Protein AF-A0A915BYB7-F1 (afdb_monomer)

Secondary structure (DSSP, 8-state):
-PPPTT------EEEEEE-TT--TTS---EEEEEEEPPGGG--SSSS-SS--------TTS--TT-EEESS---

Mean predicted aligned error: 6.9 Å

InterPro domains:
  IPR001534 Transthyretin-like [PTHR21700] (7-69)
  IPR038479 Transthyretin-like superfamily [G3DSA:2.60.40.3330] (2-64)

Organism: Parascaris univalens (NCBI:txid6257)

Solvent-accessible surface area (backbone atoms only — not comparable to full-atom values): 5312 Å² total; per-residue (Å²): 135,84,81,62,93,86,67,77,84,75,82,55,68,53,73,51,74,41,59,60,92,55,58,82,92,62,76,72,46,29,40,34,44,78,45,73,58,62,67,93,64,62,73,94,70,97,66,82,92,63,82,86,81,86,79,86,81,74,69,70,62,89,58,91,87,51,44,75,40,78,65,90,81,129

Radius of gyration: 16.03 Å; Cα contacts (8 Å, |Δi|>4): 72; chains: 1; bounding box: 40×24×39 Å

Sequence (74 aa):
QGRPINETTLTPVVRIYHKCDEDPKKDRGFRRIQFQIPSEYVFNGRTPRETYDMGTLNLQLIYPGEKREKHFVE

pLDDT: mean 85.03, std 12.53, range [40.09, 95.25]

Foldseek 3Di:
DDDDPPDPQDWDKDKDWAQPPHDPVPCQATKIDMDTDDSVQPDPDDDGPDDDDPDDDDPNDDDPPIDGDRDDDD

Structure (mmCIF, N/CA/C/O backbone):
data_AF-A0A915BYB7-F1
#
_entry.id   AF-A0A915BYB7-F1
#
loop_
_atom_site.group_PDB
_atom_site.id
_atom_site.type_symbol
_atom_site.label_atom_id
_atom_site.label_alt_id
_atom_site.label_comp_id
_atom_site.label_asym_id
_atom_site.label_entity_id
_atom_site.label_seq_id
_atom_site.pdbx_PDB_ins_code
_atom_s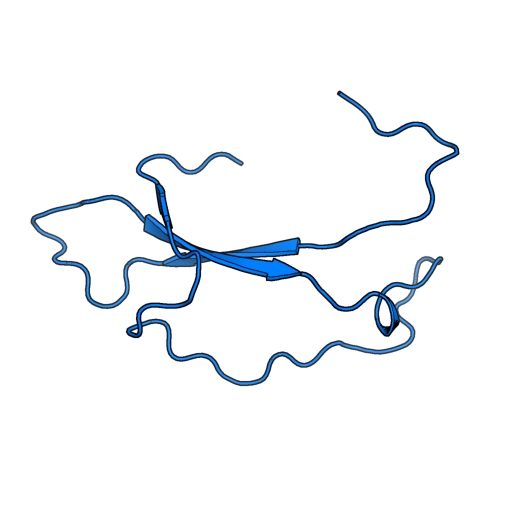ite.Cartn_x
_atom_site.Cartn_y
_atom_site.Cartn_z
_atom_site.occupancy
_atom_site.B_iso_or_equiv
_atom_site.auth_seq_id
_atom_site.auth_comp_id
_atom_site.auth_asym_id
_atom_site.auth_atom_id
_atom_site.pdbx_PDB_model_num
ATOM 1 N N . GLN A 1 1 ? 17.369 15.922 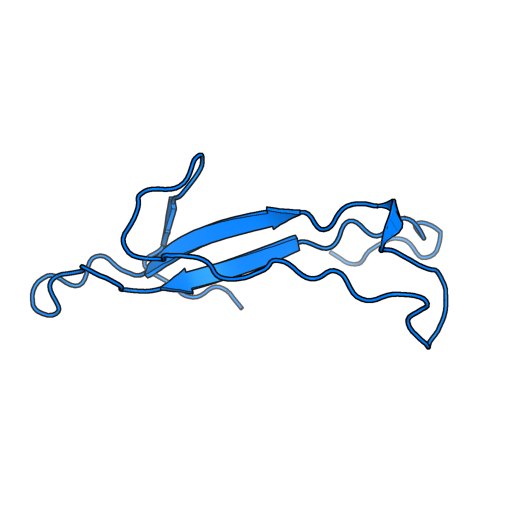4.965 1.00 40.09 1 GLN A N 1
ATOM 2 C CA . GLN A 1 1 ? 18.677 15.486 4.431 1.00 40.09 1 GLN A CA 1
ATOM 3 C C . GLN A 1 1 ? 18.443 15.026 3.000 1.00 40.09 1 GLN A C 1
ATOM 5 O O . GLN A 1 1 ? 17.593 14.169 2.804 1.00 40.09 1 GLN A O 1
ATOM 10 N N . GLY A 1 2 ? 19.064 15.679 2.017 1.00 48.97 2 GLY A N 1
ATOM 11 C CA . GLY A 1 2 ? 18.892 15.345 0.600 1.00 48.97 2 GLY A CA 1
ATOM 12 C C . GLY A 1 2 ? 19.745 14.144 0.202 1.00 48.97 2 GLY A C 1
ATOM 13 O O . GLY A 1 2 ? 20.796 13.906 0.795 1.00 48.97 2 GLY A O 1
ATOM 14 N N . ARG A 1 3 ? 19.279 13.388 -0.790 1.00 57.62 3 ARG A N 1
ATOM 15 C CA . ARG A 1 3 ? 19.986 12.226 -1.326 1.00 57.62 3 ARG A CA 1
ATOM 16 C C . ARG A 1 3 ? 21.173 12.671 -2.199 1.00 57.62 3 ARG A C 1
ATOM 18 O O . ARG A 1 3 ? 20.992 13.603 -2.986 1.00 57.62 3 ARG A O 1
ATOM 25 N N . PRO A 1 4 ? 22.366 12.059 -2.089 1.00 67.69 4 PRO A N 1
ATOM 26 C CA . PRO A 1 4 ? 23.492 12.388 -2.960 1.00 67.69 4 PRO A CA 1
ATOM 27 C C . PRO A 1 4 ? 23.148 12.136 -4.436 1.00 67.69 4 PRO A C 1
ATOM 29 O O . PRO A 1 4 ? 22.545 11.123 -4.778 1.00 67.69 4 PRO A O 1
ATOM 32 N N . ILE A 1 5 ? 23.573 13.052 -5.316 1.00 63.22 5 ILE A N 1
ATOM 33 C CA . ILE A 1 5 ? 23.305 13.048 -6.774 1.00 63.22 5 ILE A CA 1
ATOM 34 C C . ILE A 1 5 ? 23.718 11.732 -7.457 1.00 63.22 5 ILE A C 1
ATOM 36 O O . ILE A 1 5 ? 23.168 11.356 -8.489 1.00 63.22 5 ILE A O 1
ATOM 40 N N . ASN A 1 6 ? 24.663 11.013 -6.856 1.00 64.50 6 ASN A N 1
ATOM 41 C CA . ASN A 1 6 ? 25.268 9.813 -7.420 1.00 64.50 6 ASN A CA 1
ATOM 42 C C . ASN A 1 6 ? 24.482 8.538 -7.057 1.00 64.50 6 ASN A C 1
ATOM 44 O O . ASN A 1 6 ? 24.820 7.452 -7.520 1.00 64.50 6 ASN A O 1
ATOM 48 N N . GLU A 1 7 ? 23.450 8.650 -6.217 1.00 66.00 7 GLU A N 1
ATOM 49 C CA . GLU A 1 7 ? 22.666 7.523 -5.725 1.00 66.00 7 GLU A CA 1
ATOM 50 C C . GLU A 1 7 ? 21.386 7.358 -6.554 1.00 66.00 7 GLU A C 1
ATOM 52 O O . GLU A 1 7 ? 20.325 7.910 -6.262 1.00 66.00 7 GLU A O 1
ATOM 57 N N . THR A 1 8 ? 21.505 6.588 -7.633 1.00 66.81 8 THR A N 1
ATOM 58 C CA . THR A 1 8 ? 20.416 6.326 -8.588 1.00 66.81 8 THR A CA 1
ATOM 59 C C . THR A 1 8 ? 19.491 5.190 -8.154 1.00 66.81 8 THR A C 1
ATOM 61 O O . THR A 1 8 ? 18.366 5.099 -8.636 1.00 66.81 8 THR A O 1
ATOM 64 N N . THR A 1 9 ? 19.920 4.331 -7.225 1.00 72.44 9 THR A N 1
ATOM 65 C CA . THR A 1 9 ? 19.136 3.166 -6.788 1.00 72.44 9 THR A CA 1
ATOM 66 C C . THR A 1 9 ? 18.003 3.594 -5.866 1.00 72.44 9 THR A C 1
ATOM 68 O O . THR A 1 9 ? 18.210 3.749 -4.674 1.00 72.44 9 THR A O 1
ATOM 71 N N . LEU A 1 10 ? 16.795 3.833 -6.364 1.00 81.62 10 LEU A N 1
ATOM 72 C CA . LEU A 1 10 ? 15.636 4.121 -5.515 1.00 81.62 10 LEU A CA 1
ATOM 73 C C . LEU A 1 10 ? 15.042 2.832 -4.934 1.00 81.62 10 LEU A C 1
ATOM 75 O O . LEU A 1 10 ? 14.873 1.853 -5.650 1.00 81.62 10 LEU A O 1
ATOM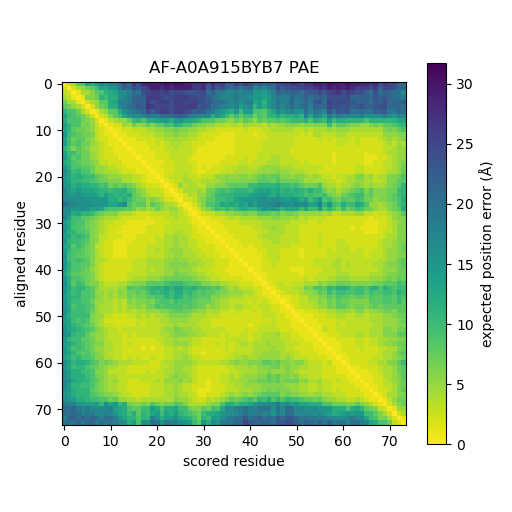 7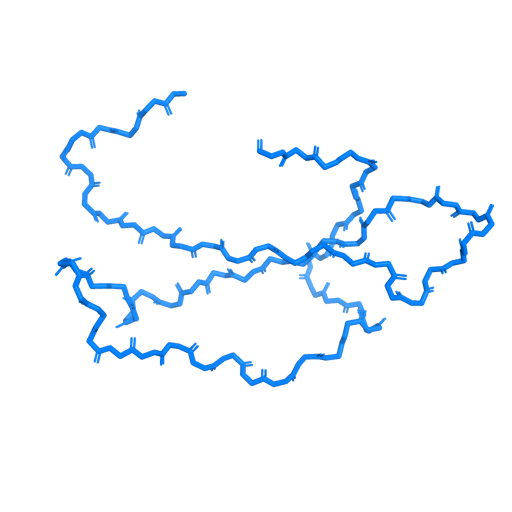9 N N . THR A 1 11 ? 14.662 2.874 -3.656 1.00 89.06 11 THR A N 1
ATOM 80 C CA . THR A 1 11 ? 13.848 1.829 -3.020 1.00 89.06 11 THR A CA 1
ATOM 81 C C . THR A 1 11 ? 12.479 2.421 -2.689 1.00 89.06 11 THR A C 1
ATOM 83 O O . THR A 1 11 ? 12.321 3.023 -1.623 1.00 89.06 11 THR A O 1
ATOM 86 N N . PRO A 1 12 ? 11.494 2.331 -3.602 1.00 90.38 12 PRO A N 1
ATOM 87 C CA . PRO A 1 12 ? 10.183 2.902 -3.367 1.00 90.38 12 PRO A CA 1
ATOM 88 C C . PRO A 1 12 ? 9.444 2.110 -2.294 1.00 90.38 12 PRO A C 1
ATOM 90 O O . PRO A 1 12 ? 9.493 0.879 -2.234 1.00 90.38 12 PRO A O 1
ATOM 93 N N . VAL A 1 13 ? 8.726 2.844 -1.451 1.00 93.12 13 VAL A N 1
ATOM 94 C CA . VAL A 1 13 ? 7.942 2.287 -0.357 1.00 93.12 13 VAL A CA 1
ATOM 95 C C . VAL A 1 13 ? 6.556 2.909 -0.385 1.00 93.12 13 VAL A C 1
ATOM 97 O O . VAL A 1 13 ? 6.421 4.128 -0.311 1.00 93.12 13 VAL A 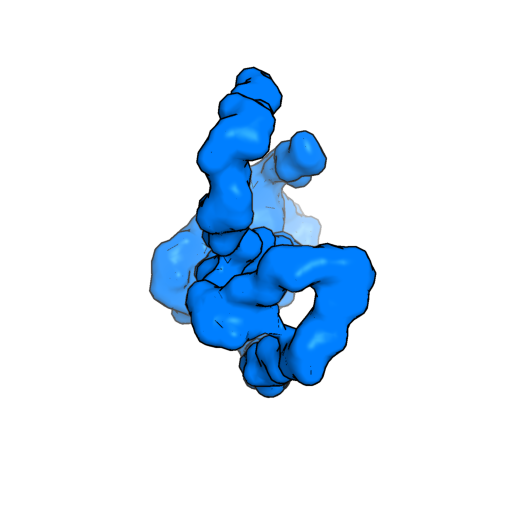O 1
ATOM 100 N N . VAL A 1 14 ? 5.532 2.064 -0.419 1.00 92.94 14 VAL A N 1
ATOM 101 C CA . VAL A 1 14 ? 4.135 2.458 -0.252 1.00 92.94 14 VAL A CA 1
ATOM 102 C C . VAL A 1 14 ? 3.757 2.272 1.212 1.00 92.94 14 VAL A C 1
ATOM 104 O O . VAL A 1 14 ? 3.893 1.182 1.770 1.00 92.94 14 VAL A O 1
ATOM 107 N N . ARG A 1 15 ? 3.292 3.347 1.851 1.00 93.12 15 ARG A N 1
ATOM 108 C CA . ARG A 1 15 ? 2.733 3.312 3.206 1.00 93.12 15 ARG A CA 1
ATOM 109 C C . ARG A 1 15 ? 1.242 3.583 3.122 1.00 93.12 15 ARG A C 1
ATOM 111 O O . ARG A 1 15 ? 0.840 4.601 2.571 1.00 93.12 15 ARG A O 1
ATOM 118 N N . ILE A 1 16 ? 0.442 2.680 3.674 1.00 92.75 16 ILE A N 1
ATOM 119 C CA . ILE A 1 16 ? -1.014 2.818 3.721 1.00 92.75 16 ILE A CA 1
ATOM 120 C C . ILE A 1 16 ? -1.400 3.070 5.171 1.00 92.75 16 ILE A C 1
ATOM 122 O O . ILE A 1 16 ? -1.092 2.264 6.052 1.00 92.75 16 ILE A O 1
ATOM 126 N N . TYR A 1 17 ? -2.072 4.193 5.395 1.00 92.69 17 TYR A N 1
ATOM 127 C CA . TYR A 1 17 ? -2.597 4.613 6.686 1.00 92.69 17 TYR A CA 1
ATOM 128 C C . TYR A 1 17 ? -4.115 4.456 6.673 1.00 92.69 17 TYR A C 1
ATOM 130 O O . TYR A 1 17 ? -4.783 5.011 5.804 1.00 92.69 17 TYR A O 1
ATOM 138 N N . HIS A 1 18 ? -4.674 3.702 7.616 1.00 92.06 18 HIS A N 1
ATOM 139 C CA . HIS A 1 18 ? -6.106 3.403 7.642 1.00 92.06 18 HIS A CA 1
ATOM 140 C C . HIS A 1 18 ? -6.652 3.314 9.072 1.00 92.06 18 HIS A C 1
ATOM 142 O O . HIS A 1 18 ? -5.908 3.163 10.041 1.00 92.06 18 HIS A O 1
ATOM 148 N N . LYS A 1 19 ? -7.979 3.415 9.200 1.00 91.75 19 LYS A N 1
ATOM 149 C CA . LYS A 1 19 ? -8.730 3.224 10.456 1.00 91.75 19 LYS A CA 1
ATOM 150 C C . LYS A 1 19 ? -9.779 2.107 10.334 1.00 91.75 19 LYS A C 1
ATOM 152 O O . LYS A 1 19 ? -10.786 2.118 11.032 1.00 91.75 19 LYS A O 1
ATOM 157 N N . CYS A 1 20 ? -9.590 1.171 9.400 1.00 91.88 20 CYS A N 1
ATOM 158 C CA . CYS A 1 20 ? -10.515 0.046 9.229 1.00 91.88 20 CYS A CA 1
ATOM 159 C C . CYS A 1 20 ? -10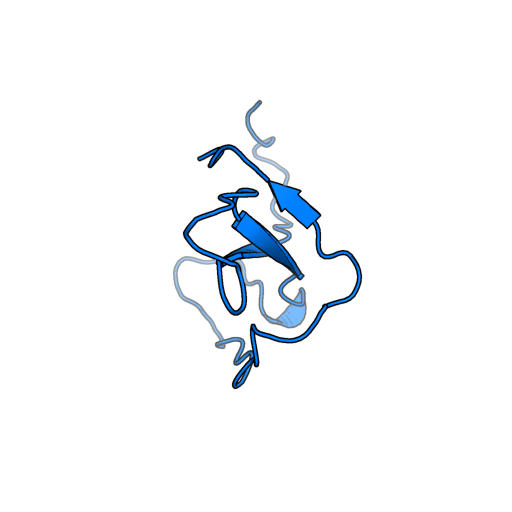.589 -0.782 10.520 1.00 91.88 20 CYS A C 1
ATOM 161 O O . CYS A 1 20 ? -9.546 -1.117 11.083 1.00 91.88 20 CYS A O 1
ATOM 163 N N . ASP A 1 21 ? -11.813 -1.114 10.939 1.00 88.31 21 ASP A N 1
ATOM 164 C CA . ASP A 1 21 ? -12.119 -1.846 12.179 1.00 88.31 21 ASP A CA 1
ATOM 165 C C . ASP A 1 21 ? -11.690 -1.133 13.484 1.00 88.31 21 ASP A C 1
ATOM 167 O O . ASP A 1 21 ? -11.625 -1.738 14.550 1.00 88.31 21 ASP A O 1
ATOM 171 N N . GLU A 1 22 ? -11.407 0.176 13.431 1.00 88.25 22 GLU A N 1
ATOM 172 C CA . GLU A 1 22 ? -11.151 0.978 14.632 1.00 88.25 22 GLU A CA 1
ATOM 173 C C . GLU A 1 22 ? -12.443 1.592 15.186 1.00 88.25 22 GLU A C 1
ATOM 175 O O . GLU A 1 22 ? -13.285 2.097 14.443 1.00 88.25 22 GLU A O 1
ATOM 180 N N . ASP A 1 23 ? -12.576 1.599 16.517 1.00 86.56 23 ASP A N 1
ATOM 181 C CA . ASP A 1 23 ? -13.680 2.269 17.210 1.00 86.56 23 ASP A CA 1
ATOM 182 C C . ASP A 1 23 ? -13.526 3.800 17.084 1.00 86.56 23 ASP A C 1
ATOM 184 O O . ASP A 1 23 ? -12.591 4.367 17.665 1.00 86.56 23 ASP A O 1
ATOM 188 N N . PRO A 1 24 ? -14.446 4.506 16.396 1.00 82.19 24 PRO A N 1
ATOM 189 C CA . PRO A 1 24 ? -14.342 5.949 16.194 1.00 82.19 24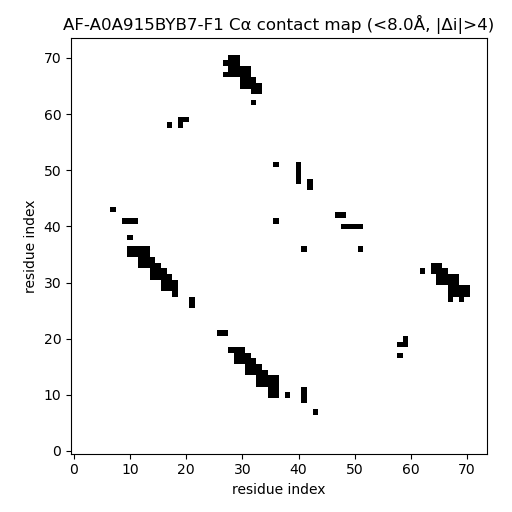 PRO A CA 1
ATOM 190 C C . PRO A 1 24 ? -14.433 6.748 17.501 1.00 82.19 24 PRO A C 1
ATOM 192 O O . PRO A 1 24 ? -13.980 7.889 17.550 1.00 82.19 24 PRO A O 1
ATOM 195 N N . LYS A 1 25 ? -14.985 6.170 18.578 1.00 84.31 25 LYS A N 1
ATOM 196 C CA . LYS A 1 25 ? -15.052 6.817 19.900 1.00 84.31 25 LYS A CA 1
ATOM 197 C C . LYS A 1 25 ? -13.743 6.706 20.678 1.00 84.31 25 LYS A C 1
ATOM 199 O O . LYS A 1 25 ? -13.531 7.456 21.627 1.00 84.31 25 LYS A O 1
ATOM 204 N N . LYS A 1 26 ? -12.871 5.767 20.305 1.00 81.62 26 LYS A N 1
ATOM 205 C CA . LYS A 1 26 ? -11.579 5.511 20.946 1.00 81.62 26 LYS A CA 1
ATOM 206 C C . LYS A 1 26 ? -10.479 5.726 19.920 1.00 81.62 26 LYS A C 1
ATOM 208 O O . LYS A 1 26 ? -9.765 4.780 19.599 1.00 81.62 26 LYS A O 1
ATOM 213 N N . ASP A 1 27 ? -10.358 6.952 19.405 1.00 74.94 27 ASP A N 1
ATOM 214 C CA . ASP A 1 27 ? -9.360 7.270 18.382 1.00 74.94 27 ASP A CA 1
ATOM 215 C C . ASP A 1 27 ? -7.948 6.918 18.874 1.00 74.94 27 ASP A C 1
ATOM 217 O O . ASP A 1 27 ? -7.367 7.565 19.749 1.00 74.94 27 ASP A O 1
ATOM 221 N N . ARG A 1 28 ? -7.406 5.831 18.324 1.00 80.88 28 ARG A N 1
ATOM 222 C CA . ARG A 1 28 ? -6.069 5.314 18.629 1.00 80.88 28 ARG A CA 1
ATOM 223 C C . ARG A 1 28 ? -5.043 5.738 17.577 1.00 80.88 28 ARG A C 1
ATOM 225 O O . ARG A 1 28 ? -3.902 5.278 17.646 1.00 80.88 28 ARG A O 1
ATOM 232 N N . GLY A 1 29 ? -5.423 6.611 16.644 1.00 87.50 29 GLY A N 1
ATOM 233 C CA . GLY A 1 29 ? -4.621 6.974 15.482 1.00 87.50 29 GLY A CA 1
ATOM 234 C C . GLY A 1 29 ? -4.873 6.058 14.286 1.00 87.50 29 GLY A C 1
ATOM 235 O O . GLY A 1 29 ? -5.891 5.373 14.202 1.00 87.50 29 GLY A O 1
ATOM 236 N N . PHE A 1 30 ? -3.940 6.066 13.342 1.00 91.12 30 PHE A N 1
ATOM 237 C CA . PHE A 1 30 ? -3.988 5.267 12.125 1.00 91.12 30 PHE A CA 1
ATOM 238 C C . PHE A 1 30 ? -3.168 3.991 12.290 1.00 91.12 30 PHE A C 1
ATOM 240 O O . PHE A 1 30 ? -2.054 4.010 12.818 1.00 91.12 30 PHE A O 1
ATOM 247 N N . ARG A 1 31 ? -3.704 2.881 11.794 1.00 92.00 31 ARG A N 1
ATOM 248 C CA . ARG A 1 31 ? -2.935 1.672 11.511 1.00 92.00 31 ARG A CA 1
ATOM 249 C C . ARG A 1 31 ? -2.129 1.922 10.236 1.00 92.00 31 ARG A C 1
ATOM 251 O O . ARG A 1 31 ? -2.641 2.521 9.290 1.00 92.00 31 ARG A O 1
ATOM 258 N N . ARG A 1 32 ? -0.862 1.517 10.229 1.00 93.25 32 ARG A N 1
ATOM 259 C CA . ARG A 1 32 ? 0.087 1.748 9.140 1.00 93.25 32 ARG A CA 1
ATOM 260 C C . ARG A 1 32 ? 0.718 0.440 8.704 1.00 93.25 32 ARG A C 1
ATOM 262 O O . ARG A 1 32 ? 1.471 -0.171 9.467 1.00 93.25 32 ARG A O 1
ATOM 269 N N . ILE A 1 33 ? 0.504 0.103 7.442 1.00 94.31 33 ILE A N 1
ATOM 270 C CA . ILE A 1 33 ? 1.175 -0.999 6.750 1.00 94.31 33 ILE A CA 1
ATOM 271 C C . ILE A 1 33 ? 2.140 -0.442 5.703 1.00 94.31 33 ILE A C 1
ATOM 273 O O . ILE A 1 33 ? 1.941 0.654 5.174 1.00 94.31 33 ILE A O 1
ATOM 277 N N . GLN A 1 34 ? 3.226 -1.169 5.452 1.00 93.44 34 GLN A N 1
ATOM 278 C CA . GLN A 1 34 ? 4.315 -0.729 4.588 1.00 93.44 34 GLN A CA 1
ATOM 279 C C . GLN A 1 34 ? 4.691 -1.839 3.611 1.00 93.44 34 GLN A C 1
ATOM 281 O O . GLN A 1 34 ? 4.987 -2.953 4.033 1.00 93.44 34 GLN A O 1
ATOM 286 N N . PHE A 1 35 ? 4.760 -1.497 2.327 1.00 93.38 35 PHE A N 1
ATOM 287 C CA . PHE A 1 35 ? 5.186 -2.395 1.262 1.00 93.38 35 PHE A CA 1
ATOM 288 C C . PHE A 1 35 ? 6.343 -1.772 0.501 1.00 93.38 35 PHE A C 1
ATOM 290 O O . PHE A 1 35 ? 6.285 -0.611 0.095 1.00 93.38 35 PHE A O 1
ATOM 297 N N . GLN A 1 36 ? 7.411 -2.539 0.330 1.00 93.56 36 GLN A N 1
ATOM 298 C CA . GLN A 1 36 ? 8.492 -2.171 -0.569 1.00 93.56 36 GLN A CA 1
ATOM 299 C C . GLN A 1 36 ? 8.125 -2.643 -1.973 1.00 93.56 36 GLN A C 1
ATOM 301 O O . GLN A 1 36 ? 7.750 -3.801 -2.150 1.00 93.56 36 GLN A O 1
ATOM 306 N N . ILE A 1 37 ? 8.234 -1.752 -2.956 1.00 93.06 37 ILE A N 1
ATOM 307 C CA . ILE A 1 37 ? 8.051 -2.139 -4.354 1.00 93.06 37 ILE A CA 1
ATOM 308 C C . ILE A 1 37 ? 9.279 -2.949 -4.787 1.00 93.06 37 ILE A C 1
ATOM 310 O O . ILE A 1 37 ? 10.405 -2.503 -4.526 1.00 93.06 37 ILE A O 1
ATOM 314 N N . PRO A 1 38 ? 9.098 -4.123 -5.414 1.00 92.81 38 PRO A N 1
ATOM 315 C CA . PRO A 1 38 ? 10.222 -4.925 -5.874 1.00 92.81 38 PRO A CA 1
ATOM 316 C C . PRO A 1 38 ? 11.091 -4.154 -6.871 1.00 92.81 38 PRO A C 1
ATOM 318 O O . PRO A 1 38 ? 10.592 -3.381 -7.693 1.00 92.81 38 PRO A O 1
ATOM 321 N N . SER A 1 39 ? 12.408 -4.345 -6.784 1.00 90.50 39 SER A N 1
ATOM 322 C CA . SER A 1 39 ? 13.378 -3.579 -7.573 1.00 90.50 39 SER A CA 1
ATOM 323 C C . SER A 1 39 ? 13.228 -3.785 -9.079 1.00 90.50 39 SER A C 1
ATOM 325 O O . SER A 1 39 ? 13.584 -2.893 -9.841 1.00 90.50 39 SER A O 1
ATOM 327 N N . GLU A 1 40 ? 12.679 -4.921 -9.517 1.00 91.25 40 GLU A N 1
ATOM 328 C CA . GLU A 1 40 ? 12.413 -5.192 -10.930 1.00 91.25 40 GLU A CA 1
ATOM 329 C C . GLU A 1 40 ? 11.376 -4.244 -11.553 1.00 91.25 40 GLU A C 1
ATOM 331 O O . GLU A 1 40 ? 11.397 -4.058 -12.764 1.00 91.25 40 GLU A O 1
ATOM 336 N N . TYR A 1 41 ? 10.542 -3.578 -10.745 1.00 92.25 41 TYR A N 1
ATOM 337 C CA . TYR A 1 41 ? 9.587 -2.559 -11.200 1.00 92.25 41 TYR A CA 1
ATOM 338 C C . TYR A 1 41 ? 10.142 -1.125 -11.107 1.00 92.25 41 TYR A C 1
ATOM 340 O O . TYR A 1 41 ? 9.418 -0.157 -11.355 1.00 92.25 41 TYR A O 1
ATOM 348 N N . VAL A 1 42 ? 11.417 -0.954 -10.737 1.00 90.69 42 VAL A N 1
ATOM 349 C CA . VAL A 1 42 ? 12.053 0.356 -10.545 1.00 90.69 42 VAL A CA 1
ATOM 350 C C . VAL A 1 42 ? 13.005 0.644 -11.698 1.00 90.69 42 VAL A C 1
ATOM 352 O O . VAL A 1 42 ? 14.092 0.077 -11.800 1.00 90.69 42 VAL A O 1
ATOM 355 N N . PHE A 1 43 ? 12.605 1.572 -12.566 1.00 88.12 43 PHE A N 1
ATOM 356 C CA . PHE A 1 43 ? 13.343 1.897 -13.785 1.00 88.12 43 PHE A CA 1
ATOM 357 C C . PHE A 1 43 ? 13.877 3.329 -13.769 1.00 88.12 43 PHE A C 1
ATOM 359 O O . PHE A 1 43 ? 13.206 4.259 -13.326 1.00 88.12 43 PHE A O 1
ATOM 366 N N . ASN A 1 44 ? 15.071 3.519 -14.333 1.00 86.12 44 ASN A N 1
ATOM 367 C CA . ASN A 1 44 ? 15.612 4.848 -14.608 1.00 86.12 44 ASN A CA 1
ATOM 368 C C . ASN A 1 44 ? 14.924 5.449 -15.841 1.00 86.12 44 ASN A C 1
ATOM 370 O O . ASN A 1 44 ? 14.968 4.864 -16.925 1.00 86.12 44 ASN A O 1
ATOM 374 N N . GLY A 1 45 ? 14.332 6.633 -15.695 1.00 84.00 45 GLY A N 1
ATOM 375 C CA . GLY A 1 45 ? 13.689 7.351 -16.793 1.00 84.00 45 GLY A CA 1
ATOM 376 C C . GLY A 1 45 ? 12.464 8.136 -16.339 1.00 84.00 45 GLY A C 1
ATOM 377 O O . GLY A 1 45 ? 12.074 8.092 -15.178 1.00 84.00 45 GLY A O 1
ATOM 378 N N . ARG A 1 46 ? 11.863 8.885 -17.268 1.00 85.00 46 ARG A N 1
ATOM 379 C CA . ARG A 1 46 ? 10.644 9.671 -17.001 1.00 85.00 46 ARG A CA 1
ATOM 380 C C . ARG A 1 46 ? 9.357 8.866 -17.174 1.00 85.00 46 ARG A C 1
ATOM 382 O O . ARG A 1 46 ? 8.319 9.284 -16.677 1.00 85.00 46 ARG A O 1
ATOM 389 N N . THR A 1 47 ? 9.416 7.752 -17.899 1.00 87.94 47 THR A N 1
ATOM 390 C CA . THR A 1 47 ? 8.263 6.907 -18.210 1.00 87.94 47 THR A CA 1
ATOM 391 C C . THR A 1 47 ? 8.425 5.529 -17.567 1.00 87.94 47 THR A C 1
ATOM 393 O O . THR A 1 47 ? 9.518 4.957 -17.631 1.00 87.94 47 THR A O 1
ATOM 396 N N . PRO A 1 48 ? 7.365 4.979 -16.947 1.00 88.12 48 PRO A N 1
ATOM 397 C CA . PRO A 1 48 ? 7.395 3.618 -16.424 1.00 88.12 48 PRO A CA 1
ATOM 398 C C . PRO A 1 48 ? 7.480 2.616 -17.581 1.00 88.12 48 PRO A C 1
ATOM 400 O O . PRO A 1 48 ? 6.887 2.838 -18.638 1.00 88.12 48 PRO A O 1
ATOM 403 N N . ARG A 1 49 ? 8.217 1.516 -17.388 1.00 92.25 49 ARG A N 1
ATOM 404 C CA . ARG A 1 49 ? 8.231 0.399 -18.349 1.00 92.25 49 ARG A CA 1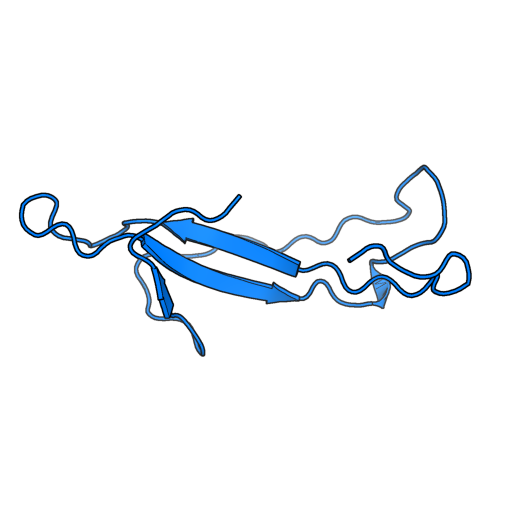
ATOM 405 C C . ARG A 1 49 ? 7.098 -0.581 -18.083 1.00 92.25 49 ARG A C 1
ATOM 407 O O . ARG A 1 49 ? 6.472 -1.055 -19.019 1.00 92.25 49 ARG A O 1
ATOM 414 N N . GLU A 1 50 ? 6.837 -0.839 -16.808 1.00 93.88 50 GLU A N 1
ATOM 415 C CA . GLU A 1 50 ? 5.825 -1.774 -16.334 1.00 93.88 50 GLU A CA 1
ATOM 416 C C . GLU A 1 50 ? 5.187 -1.237 -15.053 1.00 93.88 50 GLU A C 1
ATOM 418 O O . GLU A 1 50 ? 5.779 -0.424 -14.336 1.00 93.88 50 GLU A O 1
ATOM 423 N N . THR A 1 51 ? 3.968 -1.688 -14.771 1.00 93.06 51 THR A N 1
ATOM 424 C CA . THR A 1 51 ? 3.233 -1.358 -13.550 1.00 93.06 51 THR A CA 1
ATOM 425 C C . THR A 1 51 ? 3.310 -2.512 -12.564 1.00 93.06 51 THR A C 1
ATOM 427 O O . THR A 1 51 ? 3.089 -3.660 -12.941 1.00 93.06 51 THR A O 1
ATOM 430 N N . TYR A 1 52 ? 3.555 -2.202 -11.293 1.00 94.12 52 TYR A N 1
ATOM 431 C CA . TYR A 1 52 ? 3.411 -3.170 -10.212 1.00 94.12 52 TYR A CA 1
ATOM 432 C C . TYR A 1 52 ? 1.947 -3.230 -9.765 1.00 94.12 52 TYR A C 1
ATOM 434 O O . TYR A 1 52 ? 1.448 -2.278 -9.161 1.00 94.12 52 TYR A O 1
ATOM 442 N N . ASP A 1 53 ? 1.262 -4.331 -10.074 1.00 95.19 53 ASP A N 1
ATOM 443 C CA . ASP A 1 53 ? -0.087 -4.596 -9.572 1.00 95.19 53 ASP A CA 1
ATOM 444 C C . ASP A 1 53 ? -0.004 -5.308 -8.218 1.00 95.19 53 ASP A C 1
ATOM 446 O O . ASP A 1 53 ? 0.466 -6.440 -8.105 1.00 95.19 53 ASP A O 1
ATOM 450 N N . MET A 1 54 ? -0.456 -4.619 -7.174 1.00 92.31 54 MET A N 1
ATOM 451 C CA . MET A 1 54 ? -0.470 -5.134 -5.808 1.00 92.31 54 MET A CA 1
ATOM 452 C C . MET A 1 54 ? -1.716 -5.990 -5.506 1.00 92.31 54 MET A C 1
ATOM 454 O O . MET A 1 54 ? -1.821 -6.593 -4.434 1.00 92.31 54 MET A O 1
ATOM 458 N N . GLY A 1 55 ? -2.668 -6.048 -6.436 1.00 94.94 55 GLY A N 1
ATOM 459 C CA . GLY A 1 55 ? -3.947 -6.716 -6.267 1.00 94.94 55 GLY A CA 1
ATOM 460 C C . GLY A 1 55 ? -4.865 -5.999 -5.275 1.00 94.94 55 GLY A C 1
ATOM 461 O O . GLY A 1 55 ? -4.805 -4.785 -5.078 1.00 94.94 55 GLY A O 1
ATOM 462 N N . THR A 1 56 ? -5.754 -6.770 -4.642 1.00 95.25 56 THR A N 1
ATOM 463 C CA . THR A 1 56 ? -6.726 -6.265 -3.659 1.00 95.25 56 THR A CA 1
ATOM 464 C C . THR A 1 56 ? -6.323 -6.669 -2.245 1.00 95.25 56 THR A C 1
ATOM 466 O O . THR A 1 56 ? -6.088 -7.845 -1.971 1.00 95.25 56 THR A O 1
ATOM 469 N N . LEU A 1 57 ? -6.282 -5.701 -1.328 1.00 93.00 57 LEU A N 1
ATOM 470 C CA . LEU A 1 57 ? -5.866 -5.906 0.061 1.00 93.00 57 LEU A CA 1
ATOM 471 C C . LEU A 1 57 ? -7.035 -5.716 1.024 1.00 93.00 57 LEU A C 1
ATOM 473 O O . LEU A 1 57 ? -7.765 -4.729 0.941 1.00 93.00 57 LEU A O 1
ATOM 477 N N . ASN A 1 58 ? -7.165 -6.624 1.991 1.00 94.69 58 ASN A N 1
ATOM 478 C CA . ASN A 1 58 ? -8.112 -6.475 3.088 1.00 94.69 58 ASN A CA 1
ATOM 479 C C . ASN A 1 58 ? -7.450 -5.758 4.271 1.00 94.69 58 ASN A C 1
ATOM 481 O O . ASN A 1 58 ? -6.725 -6.366 5.054 1.00 94.69 58 ASN A O 1
ATOM 485 N N . LEU A 1 59 ? -7.775 -4.479 4.441 1.00 94.19 59 LEU A N 1
ATOM 486 C CA . LEU A 1 59 ? -7.217 -3.628 5.491 1.00 94.19 59 LEU A CA 1
ATOM 487 C C . LEU A 1 59 ? -7.814 -3.871 6.889 1.00 94.19 59 LEU A C 1
ATOM 489 O O . LEU A 1 59 ? -7.441 -3.182 7.828 1.00 94.19 59 LEU A O 1
ATOM 493 N N . GLN A 1 60 ? -8.751 -4.800 7.081 1.00 92.44 60 GLN A N 1
ATOM 494 C CA . GLN A 1 60 ? -9.229 -5.133 8.432 1.00 92.44 60 GLN A CA 1
ATOM 495 C C . GLN A 1 60 ? -8.256 -6.071 9.162 1.00 92.44 60 GLN A C 1
ATOM 497 O O . GLN A 1 60 ? -8.117 -5.984 10.382 1.00 92.44 60 GLN A O 1
ATOM 502 N N . LEU A 1 61 ? -7.537 -6.920 8.420 1.00 91.75 61 LEU A N 1
ATOM 503 C CA . LEU A 1 61 ? -6.575 -7.886 8.961 1.00 91.75 61 LEU A CA 1
ATOM 504 C C . LEU A 1 61 ? -5.352 -7.201 9.580 1.00 91.75 61 LEU A C 1
ATOM 506 O O . LEU A 1 61 ? -5.048 -6.059 9.246 1.00 91.75 61 LEU A O 1
ATOM 510 N N . ILE A 1 62 ? -4.638 -7.903 10.465 1.00 90.62 62 ILE A N 1
ATOM 511 C CA . ILE A 1 62 ? -3.361 -7.440 11.032 1.00 90.62 62 ILE A CA 1
ATOM 512 C C . ILE A 1 62 ? -2.217 -7.942 10.150 1.00 90.62 62 ILE A C 1
ATOM 514 O O . ILE A 1 62 ? -1.972 -9.148 10.082 1.00 90.62 62 ILE A O 1
ATOM 518 N N . TYR A 1 63 ? -1.511 -7.025 9.488 1.00 92.94 63 TYR A N 1
ATOM 519 C CA . TYR A 1 63 ? -0.376 -7.380 8.632 1.00 92.94 63 TYR A CA 1
ATOM 520 C C . TYR A 1 63 ? 0.944 -7.472 9.422 1.00 92.94 63 TYR A C 1
ATOM 522 O O . TYR A 1 63 ? 1.129 -6.768 10.421 1.00 92.94 63 TYR A O 1
ATOM 530 N N . PRO A 1 64 ? 1.914 -8.294 8.977 1.00 92.38 64 PRO A N 1
ATOM 531 C CA . PRO A 1 64 ? 3.242 -8.333 9.580 1.00 92.38 64 PRO A CA 1
ATOM 532 C C . PRO A 1 64 ? 3.913 -6.954 9.574 1.00 92.38 64 PRO A C 1
ATOM 534 O O . PRO A 1 64 ? 3.967 -6.279 8.549 1.00 92.38 64 PRO A O 1
ATOM 537 N N . GLY A 1 65 ? 4.443 -6.536 10.724 1.00 91.00 65 GLY A N 1
ATOM 538 C CA . GLY A 1 65 ? 5.126 -5.244 10.855 1.00 91.00 65 GLY A CA 1
ATOM 539 C C . GLY A 1 65 ? 4.202 -4.021 10.849 1.00 91.00 65 GLY A C 1
ATOM 540 O O . GLY A 1 65 ? 4.702 -2.894 10.779 1.00 91.00 65 GLY A O 1
ATOM 541 N N . GLU A 1 66 ? 2.884 -4.217 10.943 1.00 92.69 66 GLU A N 1
ATOM 542 C CA . GLU A 1 66 ? 1.922 -3.132 11.103 1.00 92.69 66 GLU A CA 1
ATOM 543 C C . GLU A 1 66 ? 2.196 -2.325 12.381 1.00 92.69 66 GLU A C 1
ATOM 545 O O . GLU A 1 66 ? 2.507 -2.869 13.444 1.00 92.69 66 GLU A O 1
ATOM 550 N N . LYS A 1 67 ? 2.085 -0.999 12.275 1.00 92.50 67 LYS A N 1
ATOM 551 C CA . LYS A 1 67 ? 2.280 -0.066 13.392 1.00 92.50 67 LYS A CA 1
ATOM 552 C C . LYS A 1 67 ? 1.056 0.817 13.582 1.00 92.50 67 LYS A C 1
ATOM 554 O O . LYS A 1 67 ? 0.242 0.959 12.678 1.00 92.50 67 LYS A O 1
ATOM 559 N N . ARG A 1 68 ? 0.946 1.451 14.751 1.00 90.88 68 ARG A N 1
ATOM 560 C CA . ARG A 1 68 ? -0.044 2.504 15.013 1.00 90.88 68 ARG A CA 1
ATOM 561 C C . ARG A 1 68 ? 0.650 3.850 15.146 1.00 90.88 68 ARG A C 1
ATOM 563 O O . ARG A 1 68 ? 1.586 3.980 15.932 1.00 90.88 68 ARG A O 1
ATOM 570 N N . GLU A 1 69 ? 0.171 4.842 14.408 1.00 88.00 69 GLU A N 1
ATOM 571 C CA . GLU A 1 69 ? 0.703 6.204 14.404 1.00 88.00 69 GLU A CA 1
ATOM 572 C C . GLU A 1 69 ? -0.426 7.202 14.691 1.00 88.00 69 GLU A C 1
ATOM 574 O O . GLU A 1 69 ? -1.469 7.195 14.042 1.00 88.00 69 GLU A O 1
ATOM 579 N N . LYS A 1 70 ? -0.236 8.054 15.705 1.00 79.81 70 LYS A N 1
ATOM 580 C CA . LYS A 1 70 ? -1.236 9.061 16.109 1.00 79.81 70 LYS A CA 1
ATOM 581 C C . LYS A 1 70 ? -1.174 10.342 15.277 1.00 79.81 70 LYS A C 1
ATOM 583 O O . LYS A 1 70 ? -2.161 11.064 15.217 1.00 79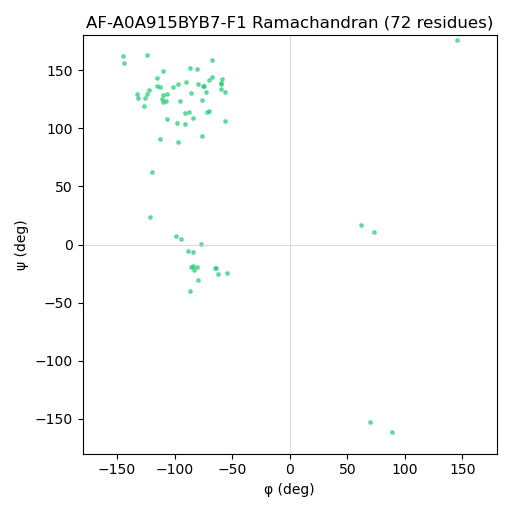.81 70 LYS A O 1
ATOM 588 N N . HIS A 1 71 ? -0.034 10.609 14.647 1.00 70.00 71 HIS A N 1
ATOM 589 C CA . HIS A 1 71 ? 0.207 11.810 13.857 1.00 70.00 71 HIS A CA 1
ATOM 590 C C . HIS A 1 71 ? 0.578 11.405 12.436 1.00 70.00 71 HIS A C 1
ATOM 592 O O . HIS A 1 71 ? 1.416 10.524 12.249 1.00 70.00 71 HIS A O 1
ATOM 598 N N . PHE A 1 72 ? -0.053 12.048 11.456 1.00 60.25 72 PHE A N 1
ATOM 599 C CA . PHE A 1 72 ? 0.368 11.961 10.065 1.00 60.25 72 PHE A CA 1
ATOM 600 C C . PHE A 1 72 ? 1.666 12.761 9.946 1.00 60.25 72 PHE A C 1
ATOM 602 O O . PHE A 1 72 ? 1.665 13.966 10.196 1.00 60.25 72 PHE A O 1
ATOM 609 N N . VAL A 1 73 ? 2.779 12.086 9.664 1.00 58.78 73 VAL A N 1
ATOM 610 C CA . VAL A 1 73 ? 4.027 12.764 9.305 1.00 58.78 73 VAL A CA 1
ATOM 611 C C . VAL A 1 73 ? 4.087 12.731 7.787 1.00 58.78 73 VAL A C 1
ATOM 613 O O . VAL A 1 73 ? 4.286 11.660 7.212 1.00 58.78 73 VAL A O 1
ATOM 616 N N . GLU A 1 74 ? 3.802 13.877 7.173 1.00 50.75 74 GLU A N 1
ATOM 617 C CA . GLU A 1 74 ? 3.978 14.104 5.734 1.00 50.75 74 GLU A CA 1
ATOM 618 C C . GLU A 1 74 ? 5.468 14.171 5.370 1.00 50.75 74 GLU A C 1
ATOM 620 O O . GLU A 1 74 ? 6.240 14.796 6.139 1.00 50.75 74 GLU A O 1
#